Protein AF-A0A0Q7AB37-F1 (afdb_monomer_lite)

Secondary structure (DSSP, 8-state):
-PPPPPPPHHHHHHHHHHHHHH-TTS-HHHHHHHHHHHHHHTTTS-HHHHHHHHHHHHHHHHHHHHHH-

Foldseek 3Di:
DDQDDFDDPVQLVVQLVVLCVVQVVDDSVNSSVVSRVLRRLCVVDDVVVSVVCCVVVVVCVSVVVVVVD

Sequence (69 aa):
MPKPPPPDPGWLRSFTLHLVELAPKLDVVTAMTFARHAFDAMFLLPPNEAAEIWDETMTCRIVSWRSLH

Structure (mmCIF, N/CA/C/O backbone):
data_AF-A0A0Q7AB37-F1
#
_entry.id   AF-A0A0Q7AB37-F1
#
loop_
_atom_site.group_PDB
_atom_site.id
_atom_site.type_symbol
_atom_site.label_atom_id
_atom_site.label_alt_id
_atom_site.label_comp_id
_atom_site.label_asym_id
_atom_site.label_entity_id
_atom_site.label_seq_id
_atom_site.pdbx_PDB_ins_code
_atom_site.Cartn_x
_atom_site.Cartn_y
_atom_site.Cartn_z
_atom_site.occupancy
_atom_site.B_iso_or_equiv
_atom_site.auth_seq_id
_atom_site.auth_comp_id
_atom_site.auth_asym_id
_atom_site.auth_atom_id
_atom_site.pdbx_PDB_model_num
ATOM 1 N N . MET A 1 1 ? 7.217 -11.068 -17.772 1.00 51.97 1 MET A N 1
ATOM 2 C CA . MET A 1 1 ? 7.878 -9.881 -17.187 1.00 51.97 1 MET A CA 1
ATOM 3 C C . MET A 1 1 ? 8.712 -10.326 -15.994 1.00 51.97 1 MET A C 1
ATOM 5 O O . MET A 1 1 ? 8.301 -11.287 -15.345 1.00 51.97 1 MET A O 1
ATOM 9 N N . PRO A 1 2 ? 9.879 -9.715 -15.729 1.00 62.28 2 PRO A N 1
ATOM 10 C CA . PRO A 1 2 ? 10.637 -9.983 -14.509 1.00 62.28 2 PRO A CA 1
ATOM 11 C C . PRO A 1 2 ? 9.780 -9.677 -13.275 1.00 62.28 2 PRO A C 1
ATOM 13 O O . PRO A 1 2 ? 8.946 -8.774 -13.301 1.00 62.28 2 PRO A O 1
ATOM 16 N N . LYS A 1 3 ? 9.957 -10.463 -12.208 1.00 64.44 3 LYS A N 1
ATOM 17 C CA . LYS A 1 3 ? 9.239 -10.251 -10.948 1.00 64.44 3 LYS A CA 1
ATOM 18 C C . LYS A 1 3 ? 9.657 -8.892 -10.366 1.00 64.44 3 LYS A C 1
ATOM 20 O O . LYS A 1 3 ? 10.863 -8.633 -10.338 1.00 64.44 3 LYS A O 1
ATOM 25 N N . PRO A 1 4 ? 8.715 -8.049 -9.905 1.00 68.25 4 PRO A N 1
ATOM 26 C CA . PRO A 1 4 ? 9.078 -6.797 -9.263 1.00 68.25 4 PRO A CA 1
ATOM 27 C C . PRO A 1 4 ? 9.976 -7.062 -8.048 1.00 68.25 4 PRO A C 1
ATOM 29 O O . PRO A 1 4 ? 9.826 -8.101 -7.384 1.00 68.25 4 PRO A O 1
ATOM 32 N N . PRO A 1 5 ? 10.926 -6.156 -7.757 1.00 80.19 5 PRO A N 1
ATOM 33 C CA . PRO A 1 5 ? 11.701 -6.236 -6.529 1.00 80.19 5 PRO A CA 1
ATOM 34 C C . PRO A 1 5 ? 10.754 -6.217 -5.317 1.00 80.19 5 PRO A C 1
ATOM 36 O O . PRO A 1 5 ? 9.598 -5.822 -5.430 1.00 80.19 5 PRO A O 1
ATOM 39 N N . PRO A 1 6 ? 11.176 -6.672 -4.133 1.00 81.12 6 PRO A N 1
ATOM 40 C CA . PRO A 1 6 ? 10.404 -6.392 -2.932 1.00 81.12 6 PRO A CA 1
ATOM 41 C C . PRO A 1 6 ? 10.377 -4.872 -2.652 1.00 81.12 6 PRO A C 1
ATOM 43 O O . PRO A 1 6 ? 11.372 -4.197 -2.924 1.00 81.12 6 PRO A O 1
ATOM 46 N N . PRO A 1 7 ? 9.277 -4.332 -2.090 1.00 79.50 7 PRO A N 1
ATOM 47 C CA . PRO A 1 7 ? 9.238 -2.965 -1.596 1.00 79.50 7 PRO A CA 1
ATOM 48 C C . PRO A 1 7 ? 10.277 -2.760 -0.506 1.00 79.50 7 PRO A C 1
ATOM 50 O O . PRO A 1 7 ? 10.509 -3.644 0.325 1.00 79.50 7 PRO A O 1
ATOM 53 N N . ASP A 1 8 ? 10.839 -1.556 -0.482 1.00 87.44 8 ASP A N 1
ATOM 54 C CA . ASP A 1 8 ? 11.597 -1.086 0.667 1.00 87.44 8 ASP A CA 1
ATOM 55 C C . ASP A 1 8 ? 10.720 -1.165 1.940 1.00 87.44 8 ASP A C 1
ATOM 57 O O . ASP A 1 8 ? 9.562 -0.724 1.916 1.00 87.44 8 ASP A O 1
ATOM 61 N N . PRO A 1 9 ? 11.222 -1.726 3.058 1.00 87.38 9 PRO A N 1
ATOM 62 C CA . PRO A 1 9 ? 10.4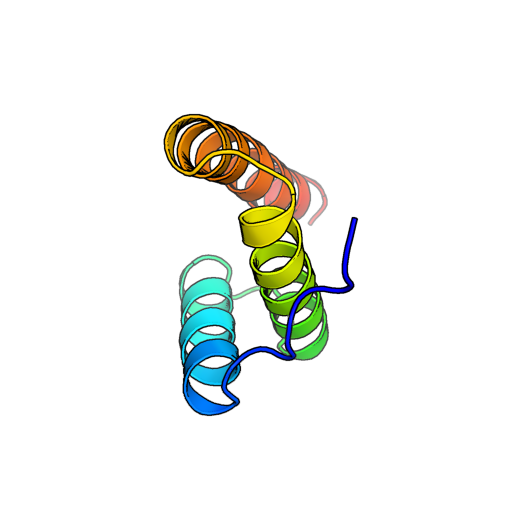38 -1.850 4.287 1.00 87.38 9 PRO A CA 1
ATOM 63 C C . PRO A 1 9 ? 9.953 -0.506 4.850 1.00 87.38 9 PRO A C 1
ATOM 65 O O . PRO A 1 9 ? 8.862 -0.435 5.421 1.00 87.38 9 PRO A O 1
ATOM 68 N N . GLY A 1 10 ? 10.741 0.562 4.686 1.00 88.56 10 GLY A N 1
ATOM 69 C CA . GLY A 1 10 ? 10.385 1.915 5.108 1.00 88.56 10 GLY A CA 1
ATOM 70 C C . GLY A 1 10 ? 9.261 2.504 4.259 1.00 88.56 10 GLY A C 1
ATOM 71 O O . GLY A 1 10 ? 8.325 3.096 4.807 1.00 88.56 10 GLY A O 1
ATOM 72 N N . TRP A 1 11 ? 9.301 2.267 2.946 1.00 87.50 11 TRP A N 1
ATOM 73 C CA . TRP A 1 11 ? 8.214 2.614 2.029 1.00 87.50 11 TRP A CA 1
ATOM 74 C C . TRP A 1 11 ? 6.924 1.880 2.401 1.00 87.50 11 TRP A C 1
ATOM 76 O O . TRP A 1 11 ? 5.897 2.522 2.621 1.00 87.50 11 TRP A O 1
ATOM 86 N N . LEU A 1 12 ? 6.984 0.552 2.568 1.00 85.44 12 LEU A N 1
ATOM 87 C CA . LEU A 1 12 ? 5.810 -0.270 2.878 1.00 85.44 12 LEU A CA 1
ATOM 88 C C . LEU A 1 12 ? 5.144 0.176 4.184 1.00 85.44 12 LEU A C 1
ATOM 90 O O . LEU A 1 12 ? 3.922 0.309 4.245 1.00 85.44 12 LEU A O 1
ATOM 94 N N . ARG A 1 13 ? 5.947 0.453 5.218 1.00 87.25 13 ARG A N 1
ATOM 95 C CA . ARG A 1 13 ? 5.456 0.952 6.507 1.00 87.25 13 ARG A CA 1
ATOM 96 C C . ARG A 1 13 ? 4.790 2.319 6.372 1.00 87.25 13 ARG A C 1
ATOM 98 O O . ARG A 1 13 ? 3.673 2.487 6.851 1.00 87.25 13 ARG A O 1
ATOM 105 N N . SER A 1 14 ? 5.456 3.276 5.728 1.00 86.19 14 SER A N 1
ATOM 106 C CA . SER A 1 14 ? 4.936 4.642 5.559 1.00 86.19 14 SER A CA 1
ATOM 107 C C . SER A 1 14 ? 3.623 4.644 4.779 1.00 86.19 14 SER A C 1
ATOM 109 O O . SER A 1 14 ? 2.663 5.299 5.173 1.00 86.19 14 SER A O 1
ATOM 111 N N . PHE A 1 15 ? 3.551 3.835 3.723 1.00 84.19 15 PHE A N 1
ATOM 112 C CA . PHE A 1 15 ? 2.359 3.719 2.896 1.00 84.19 15 PHE A CA 1
ATOM 113 C C . PHE A 1 15 ? 1.194 3.043 3.623 1.00 84.19 15 PHE A C 1
ATOM 115 O O . PHE A 1 15 ? 0.056 3.495 3.544 1.00 84.19 15 PHE A O 1
ATOM 122 N N . THR A 1 16 ? 1.485 1.990 4.390 1.00 86.81 16 THR A N 1
ATOM 123 C CA . THR A 1 16 ? 0.492 1.314 5.238 1.00 86.81 16 THR A CA 1
ATOM 124 C C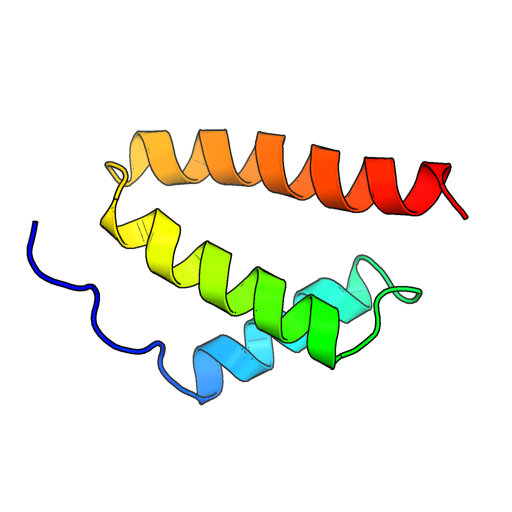 . THR A 1 16 ? -0.112 2.282 6.255 1.00 86.81 16 THR A C 1
ATOM 126 O O . THR A 1 16 ? -1.328 2.313 6.416 1.00 86.81 16 THR A O 1
ATOM 129 N N . LEU A 1 17 ? 0.715 3.102 6.916 1.00 87.88 17 LEU A N 1
ATOM 130 C CA . LEU A 1 17 ? 0.237 4.110 7.867 1.00 87.88 17 LEU A CA 1
ATOM 131 C C . LEU A 1 17 ? -0.649 5.154 7.186 1.00 87.88 17 LEU A C 1
ATOM 133 O O . LEU A 1 17 ? -1.719 5.458 7.701 1.00 87.88 17 LEU A O 1
ATOM 137 N N . HIS A 1 18 ? -0.260 5.624 6.000 1.00 84.69 18 HIS A N 1
ATOM 138 C CA . HIS A 1 18 ? -1.073 6.553 5.222 1.00 84.69 18 HIS A CA 1
ATOM 139 C C . HIS A 1 18 ? -2.449 5.966 4.855 1.00 84.69 18 HIS A C 1
ATOM 141 O O . HIS A 1 18 ? -3.469 6.640 4.982 1.00 84.69 18 HIS A O 1
ATOM 147 N N . LEU A 1 19 ? -2.511 4.686 4.468 1.00 81.38 19 LEU A N 1
ATOM 148 C CA . LEU A 1 19 ? -3.782 4.001 4.202 1.00 81.38 19 LEU A CA 1
ATOM 149 C C . LEU A 1 19 ? -4.669 3.915 5.452 1.00 81.38 19 LEU A C 1
ATOM 151 O O . LEU A 1 19 ? -5.878 4.108 5.350 1.00 81.38 19 LEU A O 1
ATOM 155 N N . VAL A 1 20 ? -4.082 3.662 6.624 1.00 84.81 20 VAL A N 1
ATOM 156 C CA . VAL A 1 20 ? -4.813 3.644 7.902 1.00 84.81 20 VAL A CA 1
ATOM 157 C C . VAL A 1 20 ? -5.297 5.046 8.288 1.00 84.81 20 VAL A C 1
ATOM 159 O O . VAL A 1 20 ? -6.419 5.189 8.761 1.00 84.81 20 VAL A O 1
ATOM 162 N N . GLU A 1 21 ? -4.510 6.098 8.047 1.00 83.94 21 GLU A N 1
ATOM 163 C CA . GLU A 1 21 ? -4.945 7.488 8.263 1.00 83.94 21 GLU A CA 1
ATOM 164 C C . GLU A 1 21 ? -6.144 7.853 7.376 1.00 83.94 21 GLU A C 1
ATOM 166 O O . GLU A 1 21 ? -7.119 8.441 7.849 1.00 83.94 21 GLU A O 1
ATOM 171 N N . LEU A 1 22 ? -6.108 7.465 6.097 1.00 79.12 22 LEU A N 1
ATOM 172 C CA . LEU A 1 22 ? -7.206 7.689 5.153 1.00 79.12 22 LEU A CA 1
ATOM 173 C C . LEU A 1 22 ? -8.435 6.820 5.455 1.00 79.12 22 LEU A C 1
ATOM 175 O O . LEU A 1 22 ? -9.576 7.226 5.201 1.00 79.12 22 LEU A O 1
ATOM 179 N N . ALA A 1 23 ? -8.228 5.621 5.995 1.00 78.12 23 ALA A N 1
ATOM 180 C CA . ALA A 1 23 ? -9.275 4.675 6.343 1.00 78.12 23 ALA A CA 1
ATOM 181 C C . ALA A 1 23 ? -9.067 4.136 7.770 1.00 78.12 23 ALA A C 1
ATOM 183 O O . ALA A 1 23 ? -8.628 3.002 7.934 1.00 78.12 23 ALA A O 1
ATOM 184 N N . PRO A 1 24 ? -9.465 4.883 8.818 1.00 76.75 24 PRO A N 1
ATOM 185 C CA . PRO A 1 24 ? -9.205 4.500 10.214 1.00 76.75 24 PRO A CA 1
ATOM 186 C C . PRO A 1 24 ? -9.859 3.183 10.654 1.00 76.75 24 PRO A C 1
ATOM 188 O O . PRO A 1 24 ? -9.482 2.611 11.672 1.00 76.75 24 PRO A O 1
ATOM 191 N N . LYS A 1 25 ? -10.865 2.713 9.904 1.00 80.06 25 LYS A N 1
ATOM 192 C CA . LYS A 1 25 ? -11.528 1.415 10.108 1.00 80.06 25 LYS A CA 1
ATOM 193 C C . LYS A 1 25 ? -10.775 0.240 9.460 1.00 80.06 25 LYS A C 1
ATOM 195 O O . LYS A 1 25 ? -11.152 -0.905 9.685 1.00 80.06 25 LYS A O 1
ATOM 200 N N . LEU A 1 26 ? -9.769 0.511 8.628 1.00 78.06 26 LEU A N 1
ATOM 201 C CA . LEU A 1 26 ? -8.953 -0.496 7.959 1.00 78.06 26 LEU A CA 1
ATOM 202 C C . LEU A 1 26 ? -7.907 -1.018 8.943 1.00 78.06 26 LEU A C 1
ATOM 204 O O . LEU A 1 26 ? -7.111 -0.247 9.479 1.00 78.06 26 LEU A O 1
ATOM 208 N N . ASP A 1 27 ? -7.894 -2.324 9.189 1.00 84.69 27 ASP A N 1
ATOM 209 C CA . ASP A 1 27 ? -6.866 -2.917 10.035 1.00 84.69 27 ASP A CA 1
ATOM 210 C C . ASP A 1 27 ? -5.490 -2.890 9.346 1.00 84.69 27 ASP A C 1
ATOM 212 O O . ASP A 1 27 ? -5.365 -2.867 8.117 1.00 84.69 27 ASP A O 1
ATOM 216 N N . VAL A 1 28 ? -4.432 -2.912 10.159 1.00 83.88 28 VAL A N 1
ATOM 217 C CA . VAL A 1 28 ? -3.045 -2.773 9.691 1.00 83.88 28 VAL A CA 1
ATOM 218 C C . VAL A 1 28 ? -2.631 -3.905 8.745 1.00 83.88 28 VAL A C 1
ATOM 220 O O . VAL A 1 28 ? -1.843 -3.668 7.831 1.00 83.88 28 VAL A O 1
ATOM 223 N N . VAL A 1 29 ? -3.147 -5.125 8.930 1.00 85.75 29 VAL A N 1
ATOM 224 C CA . VAL A 1 29 ? -2.787 -6.271 8.081 1.00 85.75 29 VAL A CA 1
ATOM 225 C C . VAL A 1 29 ? -3.385 -6.081 6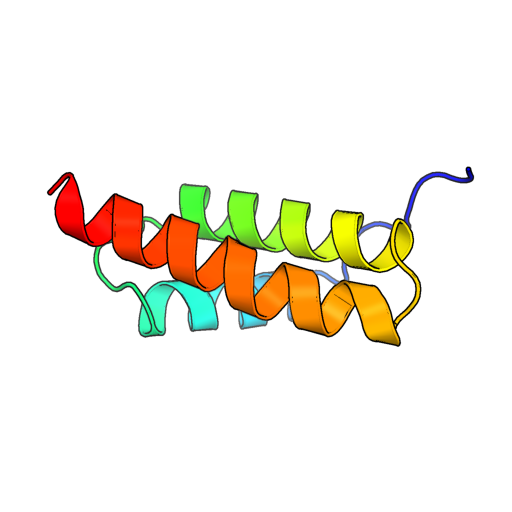.694 1.00 85.75 29 VAL A C 1
ATOM 227 O O . VAL A 1 29 ? -2.662 -6.171 5.702 1.00 85.75 29 VAL A O 1
ATOM 230 N N . THR A 1 30 ? -4.665 -5.724 6.619 1.00 80.69 30 THR A N 1
ATOM 231 C CA . THR A 1 30 ? -5.337 -5.430 5.350 1.00 80.69 30 THR A CA 1
ATOM 232 C C . THR A 1 30 ? -4.705 -4.224 4.650 1.00 80.69 30 THR A C 1
ATOM 234 O O . THR A 1 30 ? -4.444 -4.279 3.446 1.00 80.69 30 THR A O 1
ATOM 237 N N . ALA A 1 31 ? -4.370 -3.160 5.388 1.00 83.06 31 ALA A N 1
ATOM 238 C CA . ALA A 1 31 ? -3.651 -2.005 4.849 1.00 83.06 31 ALA A CA 1
ATOM 239 C C . ALA A 1 31 ? -2.276 -2.390 4.271 1.00 83.06 31 ALA A C 1
ATOM 241 O O . ALA A 1 31 ? -1.911 -1.944 3.183 1.00 83.06 31 ALA A O 1
ATOM 242 N N . MET A 1 32 ? -1.536 -3.272 4.946 1.00 81.00 32 MET A N 1
ATOM 243 C CA . MET A 1 32 ? -0.238 -3.763 4.478 1.00 81.00 32 MET A CA 1
ATOM 244 C C . MET A 1 32 ? -0.370 -4.644 3.228 1.00 81.00 32 MET A C 1
ATOM 246 O O . MET A 1 32 ? 0.440 -4.537 2.304 1.00 81.00 32 MET A O 1
ATOM 250 N N . THR A 1 33 ? -1.412 -5.477 3.152 1.00 83.88 33 THR A N 1
ATOM 251 C CA . THR A 1 33 ? -1.741 -6.250 1.946 1.00 83.88 33 THR A CA 1
ATOM 252 C C . THR A 1 33 ? -2.053 -5.325 0.770 1.00 83.88 33 THR A C 1
ATOM 254 O O . THR A 1 33 ? -1.517 -5.517 -0.323 1.00 83.88 33 THR A O 1
ATOM 257 N N . PHE A 1 34 ? -2.843 -4.272 0.989 1.00 80.81 34 PHE A N 1
ATOM 258 C CA . PHE A 1 34 ? -3.108 -3.257 -0.030 1.00 80.81 34 PHE A CA 1
ATOM 259 C C . PHE A 1 34 ? -1.840 -2.528 -0.478 1.00 80.81 34 PHE A C 1
ATOM 261 O O . PHE A 1 34 ? -1.605 -2.411 -1.680 1.00 80.81 34 PHE A O 1
ATOM 268 N N . ALA A 1 35 ? -0.992 -2.106 0.460 1.00 83.19 35 ALA A N 1
ATOM 269 C CA . ALA A 1 35 ? 0.284 -1.462 0.163 1.00 83.19 35 ALA A CA 1
ATOM 270 C C . ALA A 1 35 ? 1.223 -2.370 -0.651 1.00 83.19 35 ALA A C 1
ATOM 272 O O . ALA A 1 35 ? 1.963 -1.897 -1.513 1.00 83.19 35 ALA A O 1
ATOM 273 N N . ARG A 1 36 ? 1.177 -3.691 -0.439 1.00 81.56 36 ARG A N 1
ATOM 274 C CA . ARG A 1 36 ? 1.966 -4.630 -1.241 1.00 81.56 36 ARG A CA 1
ATOM 275 C C . ARG A 1 36 ? 1.447 -4.756 -2.671 1.00 81.56 36 ARG A C 1
ATOM 277 O O . ARG A 1 36 ? 2.237 -4.696 -3.608 1.00 81.56 36 ARG A O 1
ATOM 284 N N . HIS A 1 37 ? 0.134 -4.890 -2.840 1.00 79.00 37 HIS A N 1
ATOM 285 C CA . HIS A 1 37 ? -0.478 -4.941 -4.169 1.00 79.00 37 HIS A CA 1
ATOM 286 C C . HIS A 1 37 ? -0.266 -3.644 -4.952 1.00 79.00 37 HIS A C 1
ATOM 288 O O . HIS A 1 37 ? -0.039 -3.694 -6.158 1.00 79.00 37 HIS A O 1
ATOM 294 N N . ALA A 1 38 ? -0.283 -2.505 -4.259 1.00 76.81 38 ALA A N 1
ATOM 295 C CA . ALA A 1 38 ? 0.082 -1.207 -4.807 1.00 76.81 38 ALA A CA 1
ATOM 296 C C . ALA A 1 38 ? 1.472 -1.209 -5.418 1.00 76.81 38 ALA A C 1
ATOM 298 O O . ALA A 1 38 ? 1.660 -0.840 -6.575 1.00 76.81 38 ALA A O 1
ATOM 299 N N . PHE A 1 39 ? 2.434 -1.668 -4.620 1.00 79.81 39 PHE A N 1
ATOM 300 C CA . PHE A 1 39 ? 3.816 -1.738 -5.029 1.00 79.81 39 PHE A CA 1
ATOM 301 C C . PHE A 1 39 ? 3.977 -2.599 -6.272 1.00 79.81 39 PHE A C 1
ATOM 303 O O . PHE A 1 39 ? 4.548 -2.141 -7.251 1.00 79.81 39 PHE A O 1
ATOM 310 N N . ASP A 1 40 ? 3.413 -3.807 -6.260 1.00 76.88 40 ASP A N 1
ATOM 311 C CA . ASP A 1 40 ? 3.531 -4.739 -7.377 1.00 76.88 40 ASP A CA 1
ATOM 312 C C . ASP A 1 40 ? 2.865 -4.189 -8.661 1.00 76.88 40 ASP A C 1
ATOM 314 O O . ASP A 1 40 ? 3.399 -4.377 -9.756 1.00 76.88 40 ASP A O 1
ATOM 318 N N . ALA A 1 41 ? 1.746 -3.462 -8.546 1.00 72.44 41 ALA A N 1
ATOM 319 C CA . ALA A 1 41 ? 1.042 -2.862 -9.683 1.00 72.44 41 ALA A CA 1
ATOM 320 C C . ALA A 1 41 ? 1.841 -1.744 -10.377 1.00 72.44 41 ALA A C 1
ATOM 322 O O . ALA A 1 41 ? 1.786 -1.633 -11.602 1.00 72.44 41 ALA A O 1
ATOM 323 N N . MET A 1 42 ? 2.644 -0.972 -9.633 1.00 69.75 42 MET A N 1
ATOM 324 C CA . MET A 1 42 ? 3.509 0.074 -10.206 1.00 69.75 42 MET A CA 1
ATOM 325 C C . MET A 1 42 ? 4.582 -0.472 -11.164 1.00 69.75 42 MET A C 1
ATOM 327 O O . MET A 1 42 ? 5.112 0.281 -11.974 1.00 69.75 42 MET A O 1
ATOM 331 N N . PHE A 1 43 ? 4.907 -1.769 -11.101 1.00 69.56 43 PHE A N 1
ATOM 332 C CA . PHE A 1 43 ? 5.846 -2.417 -12.032 1.00 69.56 43 PHE A CA 1
ATOM 333 C C . PHE A 1 43 ? 5.161 -3.065 -13.235 1.00 69.56 43 PHE A C 1
ATOM 335 O O . PHE A 1 43 ? 5.842 -3.503 -14.163 1.00 69.56 43 PHE A O 1
ATOM 342 N N . LEU A 1 44 ? 3.834 -3.179 -13.203 1.00 66.75 44 LEU A N 1
ATOM 343 C CA . LEU A 1 44 ? 3.041 -3.781 -14.272 1.00 66.75 44 LEU A C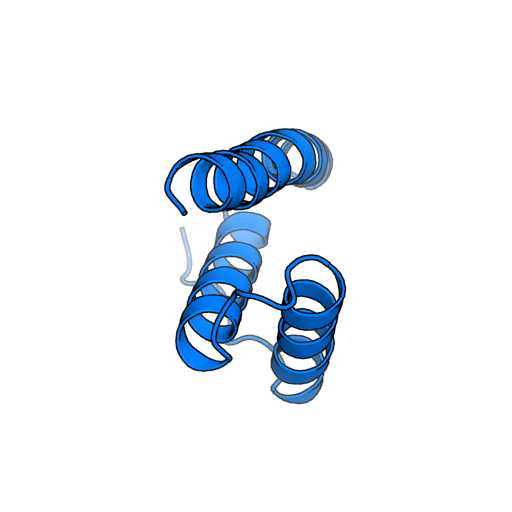A 1
ATOM 344 C C . LEU A 1 44 ? 2.490 -2.737 -15.245 1.00 66.75 44 LEU A C 1
ATOM 346 O O . LEU A 1 44 ? 2.144 -3.095 -16.369 1.00 66.75 44 LEU A O 1
ATOM 350 N N . LEU A 1 45 ? 2.425 -1.472 -14.827 1.00 63.09 45 LEU A N 1
ATOM 351 C CA . LEU A 1 45 ? 1.842 -0.381 -15.596 1.00 63.09 45 LEU A CA 1
ATOM 352 C C . LEU A 1 45 ? 2.902 0.678 -15.941 1.00 63.09 45 LEU A C 1
ATOM 354 O O . LEU A 1 45 ? 3.752 0.989 -15.101 1.00 63.09 45 LEU A O 1
ATOM 358 N N . PRO A 1 46 ? 2.861 1.266 -17.150 1.00 61.94 46 PRO A N 1
ATOM 359 C CA . PRO A 1 46 ? 3.580 2.499 -17.454 1.00 61.94 46 PRO A CA 1
ATOM 360 C C . PRO A 1 46 ? 3.272 3.581 -16.396 1.00 61.94 46 PRO A C 1
ATOM 362 O O . PRO A 1 46 ? 2.128 3.660 -15.950 1.00 61.94 46 PRO A O 1
ATOM 365 N N . PRO A 1 47 ? 4.230 4.437 -15.983 1.00 59.28 47 PRO A N 1
ATOM 366 C CA . PRO A 1 47 ? 4.038 5.394 -14.880 1.00 59.28 47 PRO A CA 1
ATOM 367 C C . PRO A 1 47 ? 2.812 6.310 -15.022 1.00 59.28 47 PRO A C 1
ATOM 369 O O . PRO A 1 47 ? 2.192 6.688 -14.032 1.00 59.28 47 PRO A O 1
ATOM 372 N N . ASN A 1 48 ? 2.463 6.649 -16.261 1.00 59.66 48 ASN A N 1
ATOM 373 C CA . ASN A 1 48 ? 1.291 7.430 -16.641 1.00 59.66 48 ASN A CA 1
ATOM 374 C C . ASN A 1 48 ? -0.033 6.676 -16.423 1.00 59.66 48 ASN A C 1
ATOM 376 O O . ASN A 1 48 ? -0.998 7.284 -15.981 1.00 59.66 48 ASN A O 1
ATOM 380 N N . GLU A 1 49 ? -0.069 5.366 -16.668 1.00 58.09 49 GLU A N 1
ATOM 381 C CA . GLU A 1 49 ? -1.259 4.520 -16.475 1.00 58.09 49 GLU A CA 1
ATOM 382 C C . GLU A 1 49 ? -1.376 4.022 -15.026 1.00 58.09 49 GLU A C 1
ATOM 384 O O . GLU A 1 49 ? -2.473 3.854 -14.496 1.00 58.09 49 GLU A O 1
ATOM 389 N N . ALA A 1 50 ? -0.235 3.824 -14.356 1.00 60.12 50 ALA A N 1
ATOM 390 C CA . ALA A 1 50 ? -0.172 3.423 -12.957 1.00 60.12 50 ALA A CA 1
ATOM 391 C C . ALA A 1 50 ? -0.841 4.454 -12.041 1.00 60.12 50 ALA A C 1
ATOM 393 O O . ALA A 1 50 ? -1.533 4.062 -11.109 1.00 60.12 50 ALA A O 1
ATOM 394 N N . ALA A 1 51 ? -0.656 5.751 -12.310 1.00 56.59 51 ALA A N 1
ATOM 395 C CA . ALA A 1 51 ? -1.226 6.832 -11.509 1.00 56.59 51 ALA A CA 1
ATOM 396 C C . ALA A 1 51 ? -2.758 6.942 -11.650 1.00 56.59 51 ALA A C 1
ATOM 398 O O . ALA A 1 51 ? -3.442 7.072 -10.639 1.00 56.59 51 ALA A O 1
ATOM 399 N N . GLU A 1 52 ? -3.297 6.832 -12.870 1.00 53.91 52 GLU A N 1
ATOM 400 C CA . GLU A 1 52 ? -4.749 6.861 -13.128 1.00 53.91 52 GLU A CA 1
ATOM 401 C C . GLU A 1 52 ? -5.461 5.641 -12.530 1.00 53.91 52 GLU A C 1
ATOM 403 O O . GLU A 1 52 ? -6.436 5.778 -11.791 1.00 53.91 52 GLU A O 1
ATOM 408 N N . ILE A 1 53 ? -4.930 4.438 -12.776 1.00 54.06 53 ILE A N 1
ATOM 409 C CA . ILE A 1 53 ? -5.511 3.199 -12.242 1.00 54.06 53 ILE A CA 1
ATOM 410 C C . ILE A 1 53 ? -5.398 3.173 -10.715 1.00 54.06 53 ILE A C 1
ATOM 412 O O . ILE A 1 53 ? -6.294 2.666 -10.037 1.00 54.06 53 ILE A O 1
ATOM 416 N N . TRP A 1 54 ? -4.319 3.721 -10.154 1.00 60.00 54 TRP A N 1
ATOM 417 C CA . TRP A 1 54 ? -4.161 3.858 -8.712 1.00 60.00 54 TRP A CA 1
ATOM 418 C C . TRP A 1 54 ? -5.263 4.724 -8.104 1.00 60.00 54 TRP A C 1
ATOM 420 O O . TRP A 1 54 ? -5.931 4.272 -7.174 1.00 60.00 54 TRP A O 1
ATOM 430 N N . ASP A 1 55 ? -5.485 5.919 -8.651 1.00 59.38 55 ASP A N 1
ATOM 431 C CA . ASP A 1 55 ? -6.442 6.880 -8.105 1.00 59.38 55 ASP A CA 1
ATOM 432 C C . ASP A 1 55 ? -7.879 6.339 -8.157 1.00 59.38 55 ASP A C 1
ATOM 434 O O . ASP A 1 55 ? -8.593 6.356 -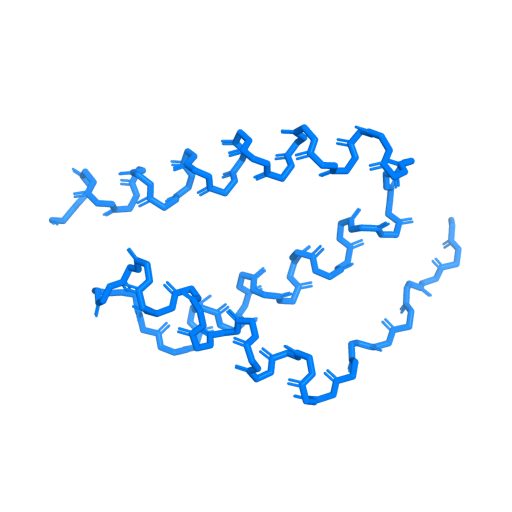7.152 1.00 59.38 55 ASP A O 1
ATOM 438 N N . GLU A 1 56 ? -8.278 5.724 -9.273 1.00 51.56 56 GLU A N 1
ATOM 439 C CA . GLU A 1 56 ? -9.614 5.137 -9.418 1.00 51.56 56 GLU A CA 1
ATOM 440 C C . GLU A 1 56 ? -9.792 3.861 -8.581 1.00 51.56 56 GLU A C 1
ATOM 442 O O . GLU A 1 56 ? -10.787 3.700 -7.867 1.00 51.56 56 GLU A O 1
ATOM 447 N N . THR A 1 57 ? -8.822 2.941 -8.612 1.00 58.50 57 THR A N 1
ATOM 448 C CA . THR A 1 57 ? -8.989 1.610 -8.006 1.00 58.50 57 THR A CA 1
ATOM 449 C C . THR A 1 57 ? -8.833 1.644 -6.488 1.00 58.50 57 THR A C 1
ATOM 451 O O . THR A 1 57 ? -9.570 0.943 -5.786 1.00 58.50 57 THR A O 1
ATOM 454 N N . MET A 1 58 ? -7.906 2.447 -5.950 1.00 59.22 58 MET A N 1
ATOM 455 C CA . MET A 1 58 ? -7.781 2.602 -4.496 1.00 59.22 58 MET A CA 1
ATOM 456 C C . MET A 1 58 ? -8.942 3.381 -3.917 1.00 59.22 58 MET A C 1
ATOM 458 O O . MET A 1 58 ? -9.502 2.949 -2.910 1.00 59.22 58 MET A O 1
ATOM 462 N N . THR A 1 59 ? -9.359 4.464 -4.570 1.00 57.09 59 THR A N 1
ATOM 463 C CA . THR A 1 59 ? -10.515 5.233 -4.114 1.00 57.09 59 THR A CA 1
ATOM 464 C C . THR A 1 59 ? -11.769 4.364 -4.140 1.00 57.09 59 THR A C 1
ATOM 466 O O . THR A 1 59 ? -12.448 4.269 -3.120 1.00 57.09 59 THR A O 1
ATOM 469 N N . CYS A 1 60 ? -12.035 3.613 -5.216 1.00 52.62 60 CYS A N 1
ATOM 470 C CA . CYS A 1 60 ? -13.176 2.694 -5.262 1.00 52.62 60 CYS A CA 1
ATOM 471 C C . CYS A 1 60 ? -13.103 1.577 -4.212 1.00 52.62 60 CYS A C 1
ATOM 473 O O . CYS A 1 60 ? -14.130 1.249 -3.619 1.00 52.62 60 CYS A O 1
ATOM 475 N N . ARG A 1 61 ? -11.929 0.987 -3.944 1.00 54.56 61 ARG A N 1
ATOM 476 C CA . ARG A 1 61 ? -11.804 -0.085 -2.937 1.00 54.56 61 ARG A CA 1
ATOM 477 C C . ARG A 1 61 ? -11.928 0.437 -1.508 1.00 54.56 61 ARG A C 1
ATOM 479 O O . ARG A 1 61 ? -12.614 -0.199 -0.712 1.00 54.56 61 ARG A O 1
ATOM 486 N N . ILE A 1 62 ? -11.342 1.595 -1.201 1.00 54.97 62 ILE A N 1
ATOM 487 C CA . ILE A 1 62 ? -11.461 2.260 0.105 1.00 54.97 62 ILE A CA 1
ATOM 488 C C . ILE A 1 62 ? -12.904 2.735 0.336 1.00 54.97 62 ILE A C 1
ATOM 490 O O . ILE A 1 62 ? -13.456 2.528 1.415 1.00 54.97 62 ILE A O 1
ATOM 494 N N . VAL A 1 63 ? -13.550 3.328 -0.673 1.00 53.19 63 VAL A N 1
ATOM 495 C CA . VAL A 1 63 ? -14.945 3.795 -0.590 1.00 53.19 63 VAL A CA 1
ATOM 496 C C . VAL A 1 63 ? -15.926 2.622 -0.504 1.00 53.19 63 VAL A C 1
ATOM 498 O O . VAL A 1 63 ? -16.815 2.649 0.340 1.00 53.19 63 VAL A O 1
ATOM 501 N N . SER A 1 64 ? -15.740 1.558 -1.292 1.00 53.28 64 SER A N 1
ATOM 502 C CA . SER A 1 64 ? -16.575 0.348 -1.212 1.00 53.28 64 SER A CA 1
ATOM 503 C C . SER A 1 64 ? -16.488 -0.315 0.169 1.00 53.28 64 SER A C 1
ATOM 505 O O . SER A 1 64 ? -17.510 -0.691 0.742 1.00 53.28 64 SER A O 1
ATOM 507 N N . TRP A 1 65 ? -15.295 -0.348 0.777 1.00 48.06 65 TRP A N 1
ATOM 508 C CA . TRP A 1 65 ? -15.124 -0.794 2.165 1.00 48.06 65 TRP A CA 1
ATOM 509 C C . TRP A 1 65 ? -15.868 0.086 3.180 1.00 48.06 65 TRP A C 1
ATOM 511 O O . TRP A 1 65 ? -16.443 -0.436 4.131 1.00 48.06 65 TRP A O 1
ATOM 521 N N . ARG A 1 66 ? -15.910 1.412 2.975 1.00 51.84 66 ARG A N 1
ATOM 522 C CA . ARG A 1 66 ? -16.706 2.331 3.814 1.00 51.84 66 ARG A CA 1
ATOM 523 C C . ARG A 1 66 ? -18.214 2.102 3.684 1.00 51.84 66 ARG A C 1
ATOM 525 O O . ARG A 1 66 ? -18.936 2.391 4.629 1.00 51.84 66 ARG A O 1
ATOM 532 N N . SER A 1 67 ? -18.691 1.627 2.535 1.00 45.44 67 SER A N 1
ATOM 533 C CA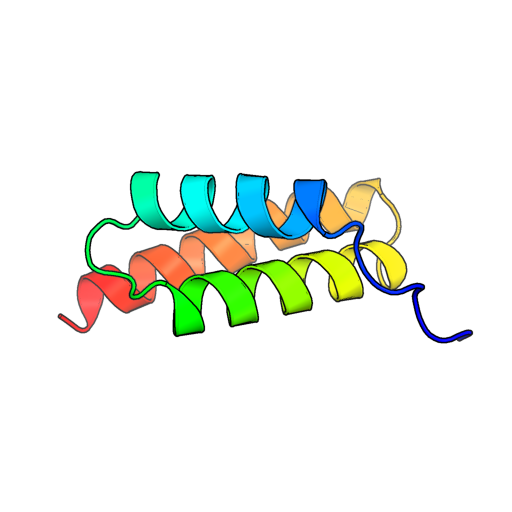 . SER A 1 67 ? -20.120 1.392 2.278 1.00 45.44 67 SER A CA 1
ATOM 534 C C . SER A 1 67 ? -20.614 0.010 2.710 1.00 45.44 67 SER A C 1
ATOM 536 O O . SER A 1 67 ? -21.820 -0.176 2.844 1.00 45.44 67 SER A O 1
ATOM 538 N N . LEU A 1 68 ? -19.710 -0.947 2.937 1.00 46.31 68 LEU A N 1
ATOM 539 C CA . LEU A 1 68 ? -20.042 -2.284 3.443 1.00 46.31 68 LEU A CA 1
ATOM 540 C C . LEU A 1 68 ? -20.121 -2.349 4.986 1.00 46.31 68 LEU A C 1
ATOM 542 O O . LEU A 1 68 ? -20.619 -3.351 5.504 1.00 46.31 68 LEU A O 1
ATOM 546 N N . HIS A 1 69 ? -19.671 -1.303 5.706 1.00 45.00 69 HIS A N 1
ATOM 547 C CA . HIS A 1 69 ? -19.608 -1.242 7.181 1.00 45.00 69 HIS A CA 1
ATOM 548 C C . HIS A 1 69 ? -19.939 0.126 7.812 1.00 45.00 69 HIS A C 1
ATOM 550 O O . HIS A 1 69 ? -19.062 1.033 7.852 1.00 45.00 69 HIS A O 1
#

pLDDT: mean 70.73, std 13.62, range [45.0, 88.56]

Radius of gyration: 12.46 Å; chains: 1; bounding box: 32×18×28 Å